Protein AF-A0A1J5RW15-F1 (afdb_monomer_lite)

Radius of gyration: 22.12 Å; chains: 1; bounding box: 65×40×36 Å

Sequence (81 aa):
MRNVTLSVPDDIYRMARVAAAKQDTTISAVAAESLRAYASGEDPQKVRRRLFEKAFAAVGNNQGQMSSRDDLYDRRILSRH

Secondary structure (DSSP, 8-state):
---------HHHHHHHHHHHHTTT--HHHHHHHHHHHHHHT--HHHHHHHHHHHHHHHHHGGGG----TTTTSGGGS----

Foldseek 3Di:
DDDDDDDDDPVVVVVLQVVQVVVVHGPVVVVVVVVVCVVVVPDVVVVVVVVVVVVVVVVVVVVPPPPPPVNVPPPPPDDDD

Organism: NCBI:txid410659

pLDDT: mean 73.47, std 18.9, range [41.09, 96.62]

Structure (mmCIF, N/CA/C/O backbone):
data_AF-A0A1J5RW15-F1
#
_entry.id   AF-A0A1J5RW15-F1
#
loop_
_atom_site.group_PDB
_atom_site.id
_atom_site.type_symbol
_atom_site.label_atom_id
_atom_site.label_alt_id
_atom_site.label_comp_id
_atom_site.label_asym_id
_atom_site.label_entity_id
_atom_site.label_seq_id
_atom_site.pdbx_PDB_ins_code
_atom_site.Cartn_x
_atom_site.Cartn_y
_atom_site.Cartn_z
_atom_site.occupancy
_atom_site.B_iso_or_equiv
_atom_site.auth_seq_id
_atom_site.auth_comp_id
_atom_site.auth_asym_id
_atom_site.auth_atom_id
_atom_site.pdbx_PDB_model_num
ATOM 1 N N . MET A 1 1 ? -1.331 15.280 -3.797 1.00 74.69 1 MET A N 1
ATOM 2 C CA . MET A 1 1 ? -0.522 14.041 -3.680 1.00 74.69 1 MET A CA 1
ATOM 3 C C . MET A 1 1 ? 0.541 14.055 -4.769 1.00 74.69 1 MET A C 1
ATOM 5 O O . MET A 1 1 ? 0.320 14.712 -5.780 1.00 74.69 1 MET A O 1
ATOM 9 N N . ARG A 1 2 ? 1.690 13.402 -4.566 1.00 87.44 2 ARG A N 1
ATOM 10 C CA . ARG A 1 2 ? 2.742 13.281 -5.589 1.00 87.44 2 ARG A CA 1
ATOM 11 C C . ARG A 1 2 ? 2.717 11.864 -6.166 1.00 87.44 2 ARG A C 1
ATOM 13 O O . ARG A 1 2 ? 2.516 10.920 -5.407 1.00 87.44 2 ARG A O 1
ATOM 20 N N . ASN A 1 3 ? 2.927 11.732 -7.472 1.00 91.62 3 ASN A N 1
ATOM 21 C CA . ASN A 1 3 ? 2.989 10.434 -8.142 1.00 91.62 3 ASN A CA 1
ATOM 22 C C . ASN A 1 3 ? 4.432 9.929 -8.175 1.00 91.62 3 ASN A C 1
ATOM 24 O O . ASN A 1 3 ? 5.358 10.715 -8.381 1.00 91.62 3 ASN A O 1
ATOM 28 N N . VAL A 1 4 ? 4.603 8.623 -7.983 1.00 87.44 4 VAL A N 1
ATOM 29 C CA . VAL A 1 4 ? 5.892 7.928 -8.043 1.00 87.44 4 VAL A CA 1
ATOM 30 C C . VAL A 1 4 ? 5.722 6.689 -8.915 1.00 87.44 4 VAL A C 1
ATOM 32 O O . VAL A 1 4 ? 4.739 5.964 -8.768 1.00 87.44 4 VAL A O 1
ATOM 35 N N . THR A 1 5 ? 6.685 6.446 -9.801 1.00 93.69 5 THR A N 1
ATOM 36 C CA . THR A 1 5 ? 6.760 5.225 -10.610 1.00 93.69 5 THR A CA 1
ATOM 37 C C . THR A 1 5 ? 7.744 4.262 -9.958 1.00 93.69 5 THR A C 1
ATOM 39 O O . THR A 1 5 ? 8.866 4.651 -9.642 1.00 93.69 5 THR A O 1
ATOM 42 N N . LEU A 1 6 ? 7.331 3.010 -9.759 1.00 88.25 6 LEU A N 1
ATOM 43 C CA . LEU A 1 6 ? 8.155 1.959 -9.165 1.00 88.25 6 LEU A CA 1
ATOM 44 C C . LEU A 1 6 ? 8.380 0.853 -10.191 1.00 88.25 6 LEU A C 1
ATOM 46 O O . LEU A 1 6 ? 7.430 0.390 -10.819 1.00 88.25 6 LEU A O 1
ATOM 50 N N . SER A 1 7 ? 9.630 0.420 -10.331 1.00 94.44 7 SER A N 1
ATOM 51 C CA . SER A 1 7 ? 9.958 -0.801 -11.067 1.00 94.44 7 SER A CA 1
ATOM 52 C C . SER A 1 7 ? 9.981 -1.966 -10.086 1.00 94.44 7 SER A C 1
ATOM 54 O O . SER A 1 7 ? 10.679 -1.911 -9.076 1.00 94.44 7 SER A O 1
ATOM 56 N N . VAL A 1 8 ? 9.206 -3.005 -10.376 1.00 92.12 8 VAL A N 1
ATOM 57 C CA . VAL A 1 8 ? 9.120 -4.231 -9.576 1.00 92.12 8 VAL A CA 1
ATOM 58 C C . VAL A 1 8 ? 9.113 -5.440 -10.507 1.00 92.12 8 VAL A C 1
ATOM 60 O O . VAL A 1 8 ? 8.583 -5.332 -11.614 1.00 92.12 8 VAL A O 1
ATOM 63 N N . PRO A 1 9 ? 9.674 -6.583 -10.077 1.00 95.62 9 PRO A N 1
ATOM 64 C CA . PRO A 1 9 ? 9.537 -7.840 -10.807 1.00 95.62 9 PRO A CA 1
ATOM 65 C C . PRO A 1 9 ? 8.060 -8.190 -11.077 1.00 95.62 9 PRO A C 1
ATOM 67 O O . PRO A 1 9 ? 7.199 -7.955 -10.223 1.00 95.62 9 PRO A O 1
ATOM 70 N N . ASP A 1 10 ? 7.753 -8.722 -12.268 1.00 94.94 10 ASP A N 1
ATOM 71 C CA . ASP A 1 10 ? 6.366 -8.991 -12.704 1.00 94.94 10 ASP A CA 1
ATOM 72 C C . ASP A 1 10 ? 5.660 -10.016 -11.805 1.00 94.94 10 ASP A C 1
ATOM 74 O O . ASP A 1 10 ? 4.490 -9.857 -11.452 1.00 94.94 10 ASP A O 1
ATOM 78 N N . ASP A 1 11 ? 6.389 -11.043 -11.375 1.00 94.75 11 ASP A N 1
ATOM 79 C CA . ASP A 1 11 ? 5.920 -12.061 -10.438 1.00 94.75 11 ASP A CA 1
ATOM 80 C C . ASP A 1 11 ? 5.493 -11.432 -9.105 1.00 94.75 11 ASP A C 1
ATOM 82 O O . ASP A 1 11 ? 4.379 -11.670 -8.627 1.00 94.75 11 ASP A O 1
ATOM 86 N N . ILE A 1 12 ? 6.320 -10.537 -8.560 1.00 94.50 12 ILE A N 1
ATOM 87 C CA . ILE A 1 12 ? 6.020 -9.806 -7.327 1.00 94.50 12 ILE A CA 1
ATOM 88 C C . ILE A 1 12 ? 4.808 -8.893 -7.510 1.00 94.50 12 ILE A C 1
ATOM 90 O O . ILE A 1 12 ? 3.927 -8.868 -6.646 1.00 94.50 12 ILE A O 1
ATOM 94 N N . TYR A 1 13 ? 4.712 -8.179 -8.635 1.00 94.75 13 TYR A N 1
ATOM 95 C CA . TYR A 1 13 ? 3.555 -7.333 -8.930 1.00 94.75 13 TYR A CA 1
ATOM 96 C C . TYR A 1 13 ? 2.253 -8.147 -8.963 1.00 94.75 13 TYR A C 1
ATOM 98 O O . TYR A 1 13 ? 1.262 -7.762 -8.333 1.00 94.75 13 TYR A O 1
ATOM 106 N N . ARG A 1 14 ? 2.250 -9.307 -9.635 1.00 95.75 14 ARG A N 1
ATOM 107 C CA . ARG A 1 14 ? 1.081 -10.199 -9.697 1.00 95.75 14 ARG A CA 1
ATOM 108 C C . ARG A 1 14 ? 0.688 -10.720 -8.322 1.00 95.75 14 ARG A C 1
ATOM 110 O O . ARG A 1 14 ? -0.487 -10.646 -7.957 1.00 95.75 14 ARG A O 1
ATOM 117 N N . MET A 1 15 ? 1.657 -11.209 -7.550 1.00 94.38 15 MET A N 1
ATOM 118 C CA . MET A 1 15 ? 1.417 -11.711 -6.196 1.00 94.38 15 MET A CA 1
ATOM 119 C C . MET A 1 15 ? 0.848 -10.618 -5.289 1.00 94.38 15 MET A C 1
ATOM 121 O O . MET A 1 15 ? -0.157 -10.841 -4.611 1.00 94.38 15 MET A O 1
ATOM 125 N N . ALA A 1 16 ? 1.436 -9.420 -5.322 1.00 92.62 16 ALA A N 1
ATOM 126 C CA . ALA A 1 16 ? 0.970 -8.275 -4.550 1.00 92.62 16 ALA A CA 1
ATOM 127 C C . ALA A 1 16 ? -0.453 -7.860 -4.946 1.00 92.62 16 ALA A C 1
ATOM 129 O O . ALA A 1 16 ? -1.268 -7.553 -4.076 1.00 92.62 16 ALA A O 1
ATOM 130 N N . ARG A 1 17 ? -0.788 -7.903 -6.242 1.00 94.19 17 ARG A N 1
ATOM 131 C CA . ARG A 1 17 ? -2.129 -7.565 -6.737 1.00 94.19 17 ARG A CA 1
ATOM 132 C C . ARG A 1 17 ? -3.186 -8.517 -6.199 1.00 94.19 17 ARG A C 1
ATOM 134 O O . ARG A 1 17 ? -4.219 -8.068 -5.710 1.00 94.19 17 ARG A O 1
ATOM 141 N N . VAL A 1 18 ? -2.917 -9.820 -6.267 1.00 96.62 18 VAL A N 1
ATOM 142 C CA . VAL A 1 18 ? -3.820 -10.850 -5.738 1.00 96.62 18 VAL A CA 1
ATOM 143 C C . VAL A 1 18 ? -3.957 -10.715 -4.222 1.00 96.62 18 VAL A C 1
ATOM 145 O O . VAL A 1 18 ? -5.065 -10.805 -3.699 1.00 96.62 18 VAL A O 1
ATOM 148 N N . ALA A 1 19 ? -2.856 -10.468 -3.510 1.00 92.62 19 ALA A N 1
ATOM 149 C CA . ALA A 1 19 ? -2.875 -10.295 -2.060 1.00 92.62 19 ALA A CA 1
ATOM 150 C C . ALA A 1 19 ? -3.679 -9.061 -1.622 1.00 92.62 19 ALA A C 1
ATOM 152 O O . ALA A 1 19 ? -4.461 -9.159 -0.681 1.00 92.62 19 ALA A O 1
ATOM 153 N N . ALA A 1 20 ? -3.525 -7.932 -2.318 1.00 90.44 20 ALA A N 1
ATOM 154 C CA . ALA A 1 20 ? -4.276 -6.709 -2.050 1.00 90.44 20 ALA A CA 1
ATOM 155 C C . ALA A 1 20 ? -5.778 -6.898 -2.313 1.00 90.44 20 ALA A C 1
ATOM 157 O O . ALA A 1 20 ? -6.596 -6.538 -1.472 1.00 90.44 20 ALA A O 1
ATOM 158 N N . ALA A 1 21 ? -6.142 -7.542 -3.426 1.00 92.12 21 ALA A N 1
ATOM 159 C CA . ALA A 1 21 ? -7.541 -7.821 -3.747 1.00 92.12 21 ALA A CA 1
ATOM 160 C C . ALA A 1 21 ? -8.217 -8.713 -2.692 1.00 92.12 21 ALA A C 1
ATOM 162 O O . ALA A 1 21 ? -9.354 -8.461 -2.317 1.00 92.12 21 ALA A O 1
ATOM 163 N N . LYS A 1 22 ? -7.504 -9.715 -2.156 1.00 95.12 22 LYS A N 1
ATOM 164 C CA . LYS A 1 22 ? -8.002 -10.564 -1.056 1.00 95.12 22 LYS A CA 1
ATOM 165 C C . LYS A 1 22 ? -8.266 -9.803 0.249 1.00 95.12 22 LYS A C 1
ATOM 167 O O . LYS A 1 22 ? -8.928 -10.344 1.125 1.00 95.12 22 LYS A O 1
ATOM 172 N N . GLN A 1 23 ? -7.697 -8.611 0.401 1.00 92.25 23 GLN A N 1
ATOM 173 C CA . GLN A 1 23 ? -7.843 -7.745 1.573 1.00 92.25 23 GLN A CA 1
ATOM 174 C C . GLN A 1 23 ? -8.705 -6.510 1.258 1.00 92.25 23 GLN A C 1
ATOM 176 O O . GLN A 1 23 ? -8.605 -5.512 1.967 1.00 92.25 23 GLN A O 1
ATOM 181 N N . ASP A 1 24 ? -9.481 -6.545 0.166 1.00 92.88 24 ASP A N 1
ATOM 182 C CA . ASP A 1 24 ? -10.319 -5.436 -0.312 1.00 92.88 24 ASP A CA 1
ATOM 183 C C . ASP A 1 24 ? -9.559 -4.097 -0.424 1.00 92.88 24 ASP A C 1
ATOM 185 O O . ASP A 1 24 ? -10.085 -3.015 -0.165 1.00 92.88 24 ASP A O 1
ATOM 189 N N . THR A 1 25 ? -8.283 -4.163 -0.823 1.00 94.75 25 THR A N 1
ATOM 190 C CA . THR A 1 25 ? -7.401 -2.999 -0.973 1.00 94.75 25 THR A CA 1
ATOM 191 C C . THR A 1 25 ? -6.676 -2.994 -2.321 1.00 94.75 25 THR A C 1
ATOM 193 O O . THR A 1 25 ? -6.846 -3.869 -3.171 1.00 94.75 25 THR A O 1
ATOM 196 N N . THR A 1 26 ? -5.852 -1.970 -2.548 1.00 94.50 26 THR A N 1
ATOM 197 C CA . THR A 1 26 ? -5.085 -1.783 -3.785 1.00 94.50 26 THR A CA 1
ATOM 198 C C . THR A 1 26 ? -3.584 -1.767 -3.517 1.00 94.50 26 THR A C 1
ATOM 200 O O . THR A 1 26 ? -3.135 -1.389 -2.435 1.00 94.50 26 THR A O 1
ATOM 203 N N . ILE A 1 27 ? -2.782 -2.105 -4.532 1.00 93.81 27 ILE A N 1
ATOM 204 C CA . ILE A 1 27 ? -1.314 -2.026 -4.432 1.00 93.81 27 ILE A CA 1
ATOM 205 C C . ILE A 1 27 ? -0.864 -0.600 -4.093 1.00 93.81 27 ILE A C 1
ATOM 207 O O . ILE A 1 27 ? 0.024 -0.415 -3.268 1.00 93.81 27 ILE A O 1
ATOM 211 N N . SER A 1 28 ? -1.488 0.418 -4.691 1.00 92.44 28 SER A N 1
ATOM 212 C CA . SER A 1 28 ? -1.147 1.818 -4.428 1.00 92.44 28 SER A CA 1
ATOM 213 C C . SER A 1 28 ? -1.434 2.224 -2.981 1.00 92.44 28 SER A C 1
ATOM 215 O O . SER A 1 28 ? -0.646 2.967 -2.399 1.00 92.44 28 SER A O 1
ATOM 217 N N . ALA A 1 29 ? -2.515 1.715 -2.380 1.00 93.56 29 ALA A N 1
ATOM 218 C CA . ALA A 1 29 ? -2.816 1.943 -0.968 1.00 93.56 29 ALA A CA 1
ATOM 219 C C . ALA A 1 29 ? -1.773 1.279 -0.053 1.00 93.56 29 ALA A C 1
ATOM 221 O O . ALA A 1 29 ? -1.239 1.937 0.839 1.00 93.56 29 ALA A O 1
ATOM 222 N N . VAL A 1 30 ? -1.411 0.024 -0.338 1.00 93.19 30 VAL A N 1
ATOM 223 C CA . VAL A 1 30 ? -0.375 -0.719 0.402 1.00 93.19 30 VAL A CA 1
ATOM 224 C C . VAL A 1 30 ? 0.993 -0.035 0.294 1.00 93.19 30 VAL A C 1
ATOM 226 O O . VAL A 1 30 ? 1.708 0.105 1.288 1.00 93.19 30 VAL A O 1
ATOM 229 N N . ALA A 1 31 ? 1.357 0.443 -0.899 1.00 91.75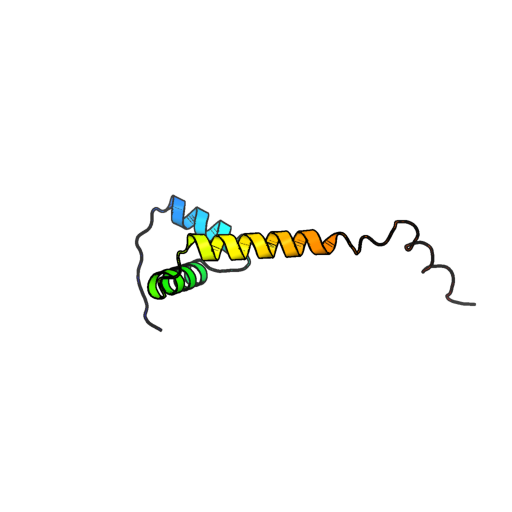 31 ALA A N 1
ATOM 230 C CA . ALA A 1 31 ? 2.599 1.177 -1.120 1.00 91.75 31 ALA A CA 1
ATOM 231 C C . ALA A 1 31 ? 2.611 2.510 -0.356 1.00 91.75 31 ALA A C 1
ATOM 233 O O . ALA A 1 31 ? 3.611 2.851 0.270 1.00 91.75 31 ALA A O 1
ATOM 234 N N . ALA A 1 32 ? 1.495 3.243 -0.355 1.00 90.88 32 ALA A N 1
ATOM 235 C CA . ALA A 1 32 ? 1.373 4.491 0.391 1.00 90.88 32 ALA A CA 1
ATOM 236 C C . ALA A 1 32 ? 1.508 4.278 1.907 1.00 90.88 32 ALA A C 1
ATOM 238 O O . ALA A 1 32 ? 2.187 5.058 2.571 1.00 90.88 32 ALA A O 1
ATOM 239 N N . GLU A 1 33 ? 0.897 3.230 2.461 1.00 89.56 33 GLU A N 1
ATOM 240 C CA . GLU A 1 33 ? 1.039 2.879 3.879 1.00 89.56 33 GLU A CA 1
ATOM 241 C C . GLU A 1 33 ? 2.478 2.485 4.224 1.00 89.56 33 GLU A C 1
ATOM 243 O O . GLU A 1 33 ? 3.047 2.997 5.187 1.00 89.56 33 GLU A O 1
ATOM 248 N N . SER A 1 34 ? 3.102 1.663 3.380 1.00 88.25 34 SER A N 1
ATOM 249 C CA . SER A 1 34 ? 4.498 1.249 3.554 1.00 88.25 34 SER A CA 1
ATOM 250 C C . SER A 1 34 ? 5.455 2.444 3.530 1.00 88.25 34 SER A C 1
ATOM 252 O O . SER A 1 34 ? 6.343 2.540 4.373 1.00 88.25 34 SER A O 1
ATOM 254 N N . LEU A 1 35 ? 5.254 3.391 2.606 1.00 89.56 35 LEU A N 1
ATOM 255 C CA . LEU A 1 35 ? 6.052 4.618 2.524 1.00 89.56 35 LEU A CA 1
ATOM 256 C C . LEU A 1 35 ? 5.835 5.539 3.730 1.00 89.56 35 LEU A C 1
ATOM 258 O O . LEU A 1 35 ? 6.787 6.179 4.170 1.00 89.56 35 LEU A O 1
ATOM 262 N N . ARG A 1 36 ? 4.617 5.601 4.289 1.00 88.75 36 ARG A N 1
ATOM 263 C CA . ARG A 1 36 ? 4.355 6.353 5.528 1.00 88.75 36 ARG A CA 1
ATOM 264 C C . ARG A 1 36 ? 5.092 5.746 6.715 1.00 88.75 36 ARG A C 1
ATOM 266 O O . ARG A 1 36 ? 5.749 6.495 7.424 1.00 88.75 36 ARG A O 1
ATOM 273 N N . ALA A 1 37 ? 5.014 4.426 6.891 1.00 84.56 37 ALA A N 1
ATOM 274 C CA . ALA A 1 37 ? 5.729 3.724 7.958 1.00 84.56 37 ALA A CA 1
ATOM 275 C C . ALA A 1 37 ? 7.252 3.892 7.819 1.00 84.56 37 ALA A C 1
ATOM 277 O O . ALA A 1 37 ? 7.948 4.175 8.788 1.00 84.56 37 ALA A O 1
ATOM 278 N N . TYR A 1 38 ? 7.763 3.804 6.587 1.00 83.56 38 TYR A N 1
ATOM 279 C CA . TYR A 1 38 ? 9.173 4.059 6.299 1.00 83.56 38 TYR A CA 1
A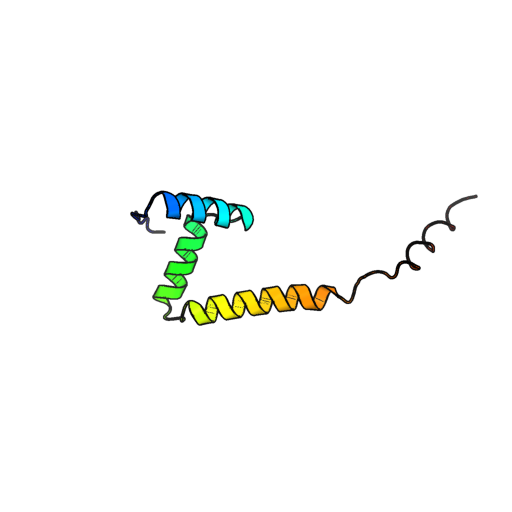TOM 280 C C . TYR A 1 38 ? 9.588 5.493 6.667 1.00 83.56 38 TYR A C 1
ATOM 282 O O . TYR A 1 38 ? 10.610 5.693 7.317 1.00 83.56 38 TYR A O 1
ATOM 290 N N . ALA A 1 39 ? 8.791 6.495 6.284 1.00 86.25 39 ALA A N 1
ATOM 291 C CA . ALA A 1 39 ? 9.09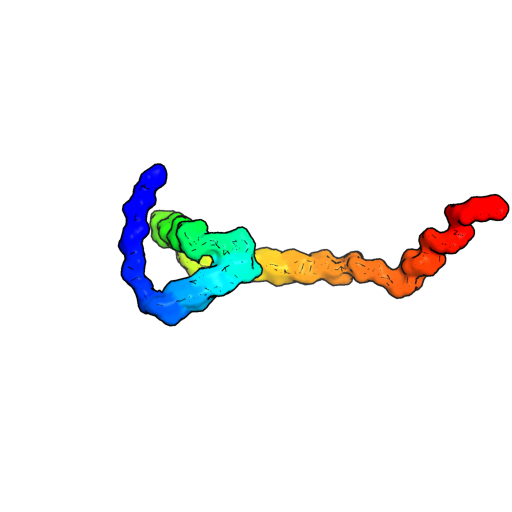1 7.901 6.548 1.00 86.25 39 ALA A CA 1
ATOM 292 C C . ALA A 1 39 ? 8.946 8.297 8.027 1.00 86.25 39 ALA A C 1
ATOM 294 O O . ALA A 1 39 ? 9.651 9.195 8.481 1.00 86.25 39 ALA A O 1
ATOM 295 N N . SER A 1 40 ? 8.051 7.652 8.782 1.00 85.94 40 SER A N 1
ATOM 296 C CA . SER A 1 40 ? 7.865 7.921 10.214 1.00 85.94 40 SER A CA 1
ATOM 297 C C . SER A 1 40 ? 8.957 7.307 11.094 1.00 85.94 40 SER A C 1
ATOM 299 O O . SER A 1 40 ? 9.003 7.596 12.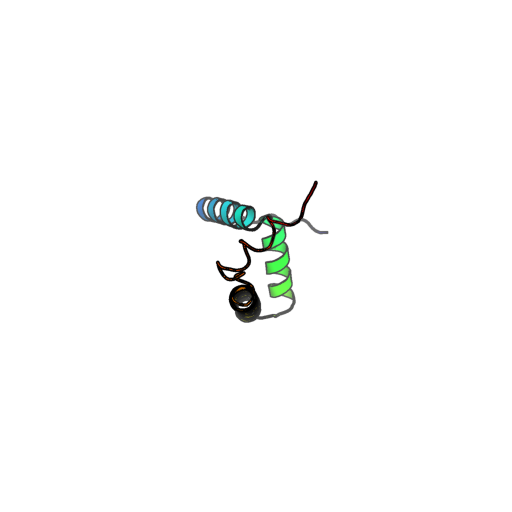288 1.00 85.94 40 SER A O 1
ATOM 301 N N . GLY A 1 41 ? 9.834 6.464 10.533 1.00 75.00 41 GLY A N 1
ATOM 302 C CA . GLY A 1 41 ? 10.821 5.710 11.306 1.00 75.00 41 GLY A CA 1
ATOM 303 C C . GLY A 1 41 ? 10.187 4.647 12.209 1.00 75.00 41 GLY A C 1
ATOM 304 O O . GLY A 1 41 ? 10.865 4.085 13.072 1.00 75.00 41 GLY A O 1
ATOM 305 N N . GLU A 1 42 ? 8.894 4.358 12.031 1.00 64.75 42 GLU A N 1
ATOM 306 C CA . GLU A 1 42 ? 8.260 3.218 12.674 1.00 64.75 42 GLU A CA 1
ATOM 307 C C . GLU A 1 42 ? 8.811 1.946 12.036 1.00 64.75 42 GLU A C 1
ATOM 309 O O . GLU A 1 42 ? 8.655 1.717 10.838 1.00 64.75 42 GLU A O 1
ATOM 314 N N . ASP A 1 43 ? 9.459 1.105 12.843 1.00 64.81 43 ASP A N 1
ATOM 315 C CA . ASP A 1 43 ? 9.939 -0.200 12.398 1.00 64.81 43 ASP A CA 1
ATOM 316 C C . ASP A 1 43 ? 8.766 -0.982 11.767 1.00 64.81 43 ASP A C 1
ATOM 318 O O . ASP A 1 43 ? 7.823 -1.359 12.483 1.00 64.81 43 ASP A O 1
ATOM 322 N N . PRO A 1 44 ? 8.797 -1.253 10.446 1.00 62.38 44 PRO A N 1
ATOM 323 C CA . PRO A 1 44 ? 7.707 -1.926 9.748 1.00 62.38 44 PRO A CA 1
ATOM 324 C C . PRO A 1 44 ? 7.385 -3.292 10.359 1.00 62.38 44 PRO A C 1
ATOM 326 O O . PRO A 1 44 ? 6.247 -3.761 10.272 1.00 62.38 44 PRO A O 1
ATOM 329 N N . GLN A 1 45 ? 8.361 -3.935 11.014 1.00 61.50 45 GLN A N 1
ATOM 330 C CA . GLN A 1 45 ? 8.131 -5.183 11.731 1.00 61.50 45 GLN A CA 1
ATOM 331 C C . GLN A 1 45 ? 7.275 -4.991 12.984 1.00 61.50 45 GLN A C 1
ATOM 333 O O . GLN A 1 45 ? 6.413 -5.828 13.253 1.00 61.50 45 GLN A O 1
ATOM 338 N N . LYS A 1 46 ? 7.446 -3.889 13.724 1.00 62.69 46 LYS A N 1
ATOM 339 C CA . LYS A 1 46 ? 6.634 -3.580 14.914 1.00 62.69 46 LYS A CA 1
ATOM 340 C C . LYS A 1 46 ? 5.191 -3.249 14.543 1.00 62.69 46 LYS A C 1
ATOM 342 O O . LYS A 1 46 ? 4.269 -3.703 15.220 1.00 62.69 46 LYS A O 1
ATOM 347 N N . VAL A 1 47 ? 4.979 -2.528 13.442 1.00 64.56 47 VAL A N 1
ATOM 348 C CA . VAL A 1 47 ? 3.630 -2.207 12.949 1.00 64.56 47 VAL A CA 1
ATOM 349 C C . VAL A 1 47 ? 2.917 -3.465 12.449 1.00 64.56 47 VAL A C 1
ATOM 351 O O . VAL A 1 47 ? 1.787 -3.731 12.863 1.00 64.56 47 VAL A O 1
ATOM 354 N N . ARG A 1 48 ? 3.589 -4.300 11.638 1.00 65.06 48 ARG A N 1
ATOM 355 C CA . ARG A 1 48 ? 3.029 -5.585 11.177 1.00 65.06 48 ARG A CA 1
ATOM 356 C C . ARG A 1 48 ? 2.725 -6.520 12.344 1.00 65.06 48 ARG A C 1
ATOM 358 O O . ARG A 1 48 ? 1.644 -7.102 12.365 1.00 65.06 48 ARG A O 1
ATOM 365 N N . ARG A 1 49 ? 3.622 -6.626 13.333 1.00 68.50 49 ARG A N 1
ATOM 366 C CA . ARG A 1 49 ? 3.391 -7.405 14.561 1.00 68.50 49 ARG A CA 1
ATOM 367 C C . ARG A 1 49 ? 2.110 -6.954 15.264 1.00 68.50 49 ARG A C 1
ATOM 369 O O . ARG A 1 49 ? 1.247 -7.783 15.531 1.00 68.50 49 ARG A O 1
ATOM 376 N N . ARG A 1 50 ? 1.948 -5.645 15.473 1.00 66.88 50 ARG A N 1
ATOM 377 C CA . ARG A 1 50 ? 0.766 -5.070 16.128 1.00 66.88 50 ARG A CA 1
ATOM 378 C C . ARG A 1 50 ? -0.525 -5.314 15.339 1.00 66.88 50 ARG A C 1
ATOM 380 O O . ARG A 1 50 ? -1.571 -5.535 15.944 1.00 66.88 50 ARG A O 1
ATOM 387 N N . LEU A 1 51 ? -0.478 -5.270 14.005 1.00 69.81 51 LEU A N 1
ATOM 388 C CA . LEU A 1 51 ? -1.635 -5.604 13.167 1.00 69.81 51 LEU A CA 1
ATOM 389 C C . LEU A 1 51 ? -2.014 -7.086 13.284 1.00 69.81 51 LEU A C 1
ATOM 391 O O . LEU A 1 51 ? -3.191 -7.395 13.462 1.00 69.81 51 LEU A O 1
ATOM 395 N N . PHE A 1 52 ? -1.033 -7.992 13.238 1.00 67.56 52 PHE A N 1
ATOM 396 C CA . PHE A 1 52 ? -1.265 -9.426 13.419 1.00 67.56 52 PHE A CA 1
ATOM 397 C C . PHE A 1 52 ? -1.832 -9.741 14.806 1.00 67.56 52 PHE A C 1
ATOM 399 O O . PHE A 1 52 ? -2.825 -10.453 14.903 1.00 67.56 52 PHE A O 1
ATOM 406 N N . GLU A 1 53 ? -1.270 -9.169 15.871 1.00 65.75 53 GLU A N 1
ATOM 407 C CA . GLU A 1 53 ? -1.780 -9.338 17.239 1.00 65.75 53 GLU A CA 1
ATOM 408 C C . G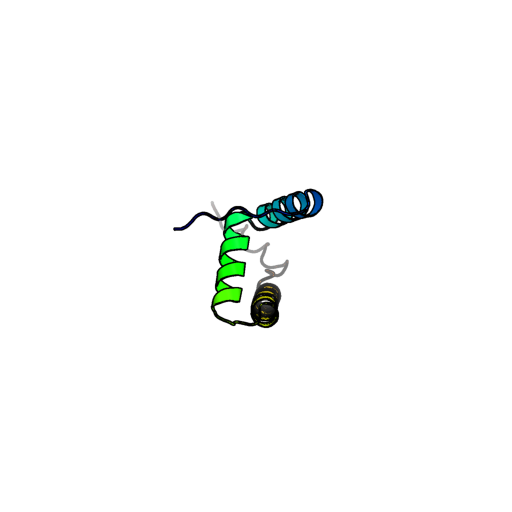LU A 1 53 ? -3.236 -8.881 17.372 1.00 65.75 53 GLU A C 1
ATOM 410 O O . GLU A 1 53 ? -4.052 -9.586 17.962 1.00 65.75 53 GLU A O 1
ATOM 415 N N . LYS A 1 54 ? -3.601 -7.747 16.762 1.00 62.22 54 LYS A N 1
ATOM 416 C CA . LYS A 1 54 ?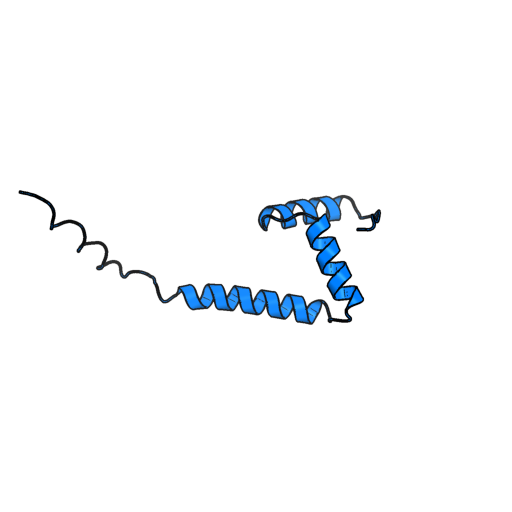 -4.993 -7.277 16.736 1.00 62.22 54 LYS A CA 1
ATOM 417 C C . LYS A 1 54 ? -5.916 -8.201 15.941 1.00 62.22 54 LYS A C 1
ATOM 419 O O . LYS A 1 54 ? -7.044 -8.423 16.371 1.00 62.22 54 LYS A O 1
ATOM 424 N N . ALA A 1 55 ? -5.456 -8.752 14.819 1.00 60.06 55 ALA A N 1
ATOM 425 C CA . ALA A 1 55 ? -6.229 -9.710 14.032 1.00 60.06 55 ALA A CA 1
ATOM 426 C C . ALA A 1 55 ? -6.472 -11.018 14.809 1.00 60.06 55 ALA A C 1
ATOM 428 O O . ALA A 1 55 ? -7.600 -11.502 14.854 1.00 60.06 55 ALA A O 1
ATOM 429 N N . PHE A 1 56 ? -5.456 -11.550 15.496 1.00 56.06 56 PHE A N 1
ATOM 430 C CA . PHE A 1 56 ? -5.607 -12.730 16.355 1.00 56.06 56 PHE A CA 1
ATOM 431 C C . PHE A 1 56 ? -6.478 -12.459 17.587 1.00 56.06 56 PHE A C 1
ATOM 433 O O . PHE A 1 56 ? -7.297 -13.302 17.943 1.00 56.06 56 PHE A O 1
ATOM 440 N N . ALA A 1 57 ? -6.369 -11.280 18.203 1.00 57.88 57 ALA A N 1
ATOM 441 C CA . ALA A 1 57 ? -7.242 -10.880 19.306 1.00 57.88 57 ALA A CA 1
ATOM 442 C C . ALA A 1 57 ? -8.710 -10.731 18.862 1.00 57.88 57 ALA A C 1
ATOM 444 O O . ALA A 1 57 ? -9.620 -11.123 19.591 1.00 57.88 57 ALA A O 1
ATOM 445 N N . ALA A 1 58 ? -8.955 -10.222 17.650 1.00 52.88 58 ALA A N 1
ATOM 446 C CA . ALA A 1 58 ? -10.296 -10.143 17.074 1.00 52.88 58 ALA A CA 1
ATOM 447 C C . ALA A 1 58 ? -10.892 -11.533 16.781 1.00 52.88 58 ALA A C 1
ATOM 449 O O . ALA A 1 58 ? -12.085 -11.741 16.981 1.00 52.88 58 ALA A O 1
ATOM 450 N N . VAL A 1 59 ? -10.065 -12.503 16.375 1.00 54.16 59 VAL A N 1
ATOM 451 C CA . VAL A 1 59 ? -10.483 -13.904 16.193 1.00 54.16 59 VAL A CA 1
ATOM 452 C C . VAL A 1 59 ? -10.710 -14.612 17.539 1.00 54.16 59 VAL A C 1
ATOM 454 O O . VAL A 1 59 ? -11.662 -15.378 17.671 1.00 54.16 59 VAL A O 1
ATOM 457 N N . GLY A 1 60 ? -9.893 -14.331 18.559 1.00 51.44 60 GLY A N 1
ATOM 458 C CA . GLY A 1 60 ? -10.033 -14.897 19.908 1.00 51.44 60 GLY A CA 1
ATOM 459 C C . GLY A 1 60 ? -11.275 -14.411 20.663 1.00 51.44 60 GLY A C 1
ATOM 460 O O . GLY A 1 60 ? -11.907 -15.190 21.371 1.00 51.44 60 GLY A O 1
ATOM 461 N N . ASN A 1 61 ? -11.688 -13.157 20.454 1.00 46.62 61 ASN A N 1
ATOM 462 C CA . ASN A 1 61 ? -12.888 -12.592 21.082 1.00 46.62 61 ASN A CA 1
ATOM 463 C C . ASN A 1 61 ? -14.210 -13.078 20.464 1.00 46.62 61 ASN A C 1
ATOM 465 O O . ASN A 1 61 ? -15.267 -12.853 21.048 1.00 46.62 61 ASN A O 1
ATOM 469 N N . ASN A 1 62 ? -14.175 -13.772 19.321 1.00 48.31 62 ASN A N 1
ATOM 470 C CA . ASN A 1 62 ? -15.379 -14.311 18.683 1.00 48.31 62 ASN A CA 1
ATOM 471 C C . ASN A 1 62 ? -15.743 -15.735 19.158 1.00 48.31 62 ASN A C 1
ATOM 473 O O . ASN A 1 62 ? -16.720 -16.308 18.685 1.00 48.31 62 ASN A O 1
ATOM 477 N N . GLN A 1 63 ? -14.995 -16.311 20.111 1.00 44.22 63 GLN A N 1
ATOM 478 C CA . GLN A 1 63 ? -15.329 -17.608 20.725 1.00 44.22 63 GLN A CA 1
ATOM 479 C C . GLN A 1 63 ? -16.380 -17.512 21.851 1.00 44.22 63 GLN A C 1
ATOM 481 O O . GLN A 1 63 ? -16.755 -18.529 22.424 1.00 44.22 63 GLN A O 1
ATOM 486 N N . GLY A 1 64 ? -16.885 -16.311 22.162 1.00 47.41 64 GLY A N 1
ATOM 487 C CA . GLY A 1 64 ? -17.917 -16.092 23.188 1.00 47.41 64 GLY A CA 1
ATOM 488 C C . GLY A 1 64 ? -19.361 -16.009 22.676 1.00 47.41 64 GLY A C 1
ATOM 489 O O . GLY A 1 64 ? -20.274 -15.860 23.480 1.00 47.41 64 GLY A O 1
ATOM 490 N N . GLN A 1 65 ? -19.591 -16.089 21.361 1.00 48.38 65 GLN A N 1
ATOM 491 C CA . GLN A 1 65 ? -20.933 -16.088 20.757 1.00 48.38 65 GLN A CA 1
ATOM 492 C C . GLN A 1 65 ? -21.086 -17.224 19.736 1.00 48.38 65 GLN A C 1
ATOM 494 O O . GLN A 1 65 ? -21.555 -17.032 18.618 1.00 48.38 65 GLN A O 1
ATOM 499 N N . MET A 1 66 ? -20.716 -18.447 20.114 1.00 44.31 66 MET A N 1
ATOM 500 C CA . MET A 1 66 ? -21.416 -19.597 19.544 1.00 44.31 66 MET A CA 1
ATOM 501 C C . MET A 1 66 ? -22.709 -19.727 20.335 1.00 44.31 66 MET A C 1
ATOM 503 O O . MET A 1 66 ? -22.691 -20.206 21.466 1.00 44.31 66 MET A O 1
ATOM 507 N N . SER A 1 67 ? -23.818 -19.244 19.768 1.00 46.88 67 SER A N 1
ATOM 508 C CA . SER A 1 67 ? -25.148 -19.615 20.247 1.00 46.88 67 SER A CA 1
ATOM 509 C C . SER A 1 67 ? -25.161 -21.131 20.378 1.00 46.88 67 SER A C 1
ATOM 511 O O . SER A 1 67 ? -24.887 -21.842 19.403 1.00 46.88 67 SER A O 1
ATOM 513 N N . SER A 1 68 ? -25.367 -21.614 21.600 1.00 50.28 68 SER A N 1
ATOM 514 C CA . SER A 1 68 ? -25.365 -23.043 21.856 1.00 50.28 68 SER A CA 1
ATOM 515 C C . SER A 1 68 ? -26.478 -23.669 21.021 1.00 50.28 68 SER A C 1
ATOM 517 O O . SER A 1 68 ? -27.503 -23.040 20.755 1.00 50.28 68 SER A O 1
ATOM 519 N N . ARG A 1 69 ? -26.268 -24.903 20.562 1.00 51.22 69 ARG A N 1
ATOM 520 C CA . ARG A 1 69 ? -27.171 -25.614 19.636 1.00 51.22 69 ARG A CA 1
ATOM 521 C C . ARG A 1 69 ? -28.619 -25.711 20.152 1.00 51.22 69 ARG A C 1
ATOM 523 O O . ARG A 1 69 ? -29.522 -25.936 19.351 1.00 51.22 69 ARG A O 1
ATOM 530 N N . ASP A 1 70 ? -28.811 -25.490 21.450 1.00 50.94 70 ASP A N 1
ATOM 531 C CA . ASP A 1 70 ? -30.093 -25.492 22.151 1.00 50.94 70 ASP A CA 1
ATOM 532 C C . ASP A 1 70 ? -30.877 -24.163 22.035 1.00 50.94 70 ASP A C 1
ATOM 534 O O . ASP A 1 70 ? -32.104 -24.194 22.037 1.00 50.94 70 ASP A O 1
ATOM 538 N N . ASP A 1 71 ? -30.227 -23.014 21.792 1.00 52.00 71 ASP A N 1
ATOM 539 C CA . ASP A 1 71 ? -30.903 -21.700 21.655 1.00 52.00 71 ASP A CA 1
ATOM 540 C C . ASP A 1 71 ? -31.670 -21.541 20.325 1.00 52.00 71 ASP A C 1
ATOM 542 O O . ASP A 1 71 ? -32.455 -20.607 20.133 1.00 52.00 71 ASP A O 1
ATOM 546 N N . LEU A 1 72 ? -31.442 -22.446 19.367 1.00 55.34 72 LEU A N 1
ATOM 547 C CA . LEU A 1 72 ? -32.098 -22.423 18.057 1.00 55.34 72 LEU A CA 1
ATOM 548 C C . LEU A 1 72 ? -33.534 -22.969 18.090 1.00 55.34 72 LEU A C 1
ATOM 550 O O . LEU A 1 72 ? -34.291 -22.711 17.151 1.00 55.34 72 LEU A O 1
ATOM 554 N N . TYR A 1 73 ? -33.932 -23.678 19.153 1.00 54.28 73 TYR A N 1
ATOM 555 C CA . TYR A 1 73 ? -35.257 -24.304 19.244 1.00 54.28 73 TYR A CA 1
ATOM 556 C C . TYR A 1 73 ? -36.327 -23.443 19.933 1.00 54.28 73 TYR A C 1
ATOM 558 O O . TYR A 1 73 ? -37.512 -23.657 19.681 1.00 54.28 73 TYR A O 1
ATOM 566 N N . ASP A 1 74 ? -35.953 -22.402 20.681 1.00 54.12 74 ASP A N 1
ATOM 567 C CA . ASP A 1 74 ? -36.925 -21.565 21.406 1.00 54.12 74 ASP A CA 1
ATOM 568 C C . ASP A 1 74 ? -37.642 -20.521 20.532 1.00 54.12 74 ASP A C 1
ATOM 570 O O . ASP A 1 74 ? -38.694 -19.995 20.898 1.00 54.12 74 ASP A O 1
ATOM 574 N N . ARG A 1 75 ? -37.139 -20.226 19.326 1.00 56.59 75 ARG A N 1
ATOM 575 C CA . ARG A 1 75 ? -37.719 -19.175 18.463 1.00 56.59 75 ARG A CA 1
ATOM 576 C C . ARG A 1 75 ? -38.862 -19.613 17.546 1.00 56.59 75 ARG A C 1
ATOM 578 O O . ARG A 1 75 ? -39.320 -18.792 16.753 1.00 56.59 75 ARG A O 1
ATOM 585 N N . ARG A 1 76 ? -39.350 -20.859 17.620 1.00 52.16 76 ARG A N 1
ATOM 586 C CA . ARG A 1 76 ? -40.345 -21.368 16.649 1.00 52.16 76 ARG A CA 1
ATOM 587 C C . ARG A 1 76 ? -41.680 -21.867 17.214 1.00 52.16 76 ARG A C 1
ATOM 589 O O . ARG A 1 76 ? -42.404 -22.518 16.470 1.00 52.16 76 ARG A O 1
ATOM 596 N N . ILE A 1 77 ? -42.060 -21.554 18.459 1.00 55.09 77 ILE A N 1
ATOM 597 C CA . ILE A 1 77 ? -43.374 -22.002 18.991 1.00 55.09 77 ILE A CA 1
ATOM 598 C C . ILE A 1 77 ? -44.215 -20.893 19.646 1.00 55.09 77 ILE A C 1
ATOM 600 O O . ILE A 1 77 ? -45.108 -21.174 20.433 1.00 55.09 77 ILE A O 1
ATOM 604 N N . LEU A 1 78 ? -44.012 -19.622 19.287 1.00 58.56 78 LEU A N 1
ATOM 605 C CA . LEU A 1 78 ? -44.965 -18.558 19.641 1.00 58.56 78 LEU A CA 1
ATOM 606 C C . LEU A 1 78 ? -45.208 -17.610 18.462 1.00 58.56 78 LEU A C 1
ATOM 608 O O . LEU A 1 78 ? -44.819 -16.445 18.469 1.00 58.56 78 LEU A O 1
ATOM 612 N N . SER A 1 79 ? -45.899 -18.106 17.434 1.00 42.84 79 SER A N 1
ATOM 613 C CA . SER A 1 79 ? -46.728 -17.230 16.608 1.00 42.84 79 SER A CA 1
ATOM 614 C C . SER A 1 79 ? -47.943 -17.964 16.047 1.00 42.84 79 SER A C 1
ATOM 616 O O . SER A 1 79 ? -47.813 -18.839 15.198 1.00 42.84 79 SER A O 1
ATOM 618 N N . ARG A 1 80 ? -49.100 -17.469 16.502 1.00 41.09 80 ARG A N 1
ATOM 619 C CA . ARG A 1 80 ? -50.421 -17.437 15.860 1.00 41.09 80 ARG A CA 1
ATOM 620 C C . ARG A 1 80 ? -51.321 -18.683 15.878 1.00 41.09 80 ARG A C 1
ATOM 622 O O . ARG A 1 80 ? -51.162 -19.577 15.062 1.00 41.09 80 ARG A O 1
ATOM 629 N N . HIS A 1 81 ? -52.354 -18.508 16.714 1.00 42.06 81 HIS A N 1
ATOM 630 C CA . HIS A 1 81 ? -53.798 -18.662 16.465 1.00 42.06 81 HIS A CA 1
ATOM 631 C C . HIS A 1 81 ? -54.389 -20.059 16.289 1.00 42.06 81 HIS A C 1
ATOM 633 O O . HIS A 1 81 ? -54.085 -20.722 15.279 1.00 42.06 81 HIS A O 1
#